Protein AF-X1PNS0-F1 (afdb_monomer_lite)

Organism: NCBI:txid412755

Radius of gyration: 12.8 Å; chains: 1; bounding box: 24×43×29 Å

Secondary structure (DSSP, 8-state):
----------EEEE-SHHHHHHHHHHH-S-EEEEETT-TTSTT-EEESSHHHHHHHHHHHHHH-TTS-EEEEE---

Sequence (76 aa):
MEELPHCKLTSSVILVREEAKGLAKSIGLPLIIRPSYTLGGTGGGIAHTMEELESVVANGLDNSMSHEVLVEQCVL

InterPro domains:
  IPR005479 Carbamoyl phosphate synthase, ATP-binding domain [PF02786] (14-74)
  IPR013815 ATP-grasp fold, subdomain 1 [G3DSA:3.30.1490.20] (10-75)

pLDDT: mean 73.67, std 13.6, range [36.09, 88.5]

Structure (mmCIF, N/CA/C/O backbone):
data_AF-X1PNS0-F1
#
_entry.id   AF-X1PNS0-F1
#
loop_
_atom_site.group_PDB
_atom_site.id
_atom_site.type_symbol
_atom_site.label_atom_id
_atom_site.label_alt_id
_atom_site.label_comp_id
_atom_site.label_asym_id
_atom_site.label_entity_id
_atom_site.label_seq_id
_atom_site.pdbx_PDB_ins_code
_atom_site.Cartn_x
_atom_site.Cartn_y
_atom_site.Cartn_z
_atom_site.occupancy
_atom_site.B_iso_or_equiv
_atom_site.auth_seq_id
_atom_site.auth_comp_id
_atom_site.auth_asym_id
_atom_site.auth_atom_id
_atom_site.pdbx_PDB_model_num
ATOM 1 N N . MET A 1 1 ? -6.836 35.806 7.895 1.00 47.25 1 MET A N 1
ATOM 2 C CA . MET A 1 1 ? -6.445 35.206 6.607 1.00 47.25 1 MET A CA 1
ATOM 3 C C . MET A 1 1 ? -6.843 33.752 6.738 1.00 47.25 1 MET A C 1
ATOM 5 O O . MET A 1 1 ? -6.175 33.012 7.439 1.00 47.25 1 MET A O 1
ATOM 9 N N . GLU A 1 2 ? -8.055 33.444 6.289 1.00 47.56 2 GLU A N 1
ATOM 10 C CA . GLU A 1 2 ? -8.683 32.133 6.453 1.00 47.56 2 GLU A CA 1
ATOM 11 C C . GLU A 1 2 ? -8.037 31.193 5.436 1.00 47.56 2 GLU A C 1
ATOM 13 O O . GLU A 1 2 ? -8.149 31.412 4.229 1.00 47.56 2 GLU A O 1
ATOM 18 N N . GLU A 1 3 ? -7.242 30.244 5.925 1.00 40.59 3 GLU A N 1
ATOM 19 C CA . GLU A 1 3 ? -6.590 29.258 5.073 1.00 40.59 3 GLU A CA 1
ATOM 20 C C . GLU A 1 3 ? -7.680 28.400 4.420 1.00 40.59 3 GLU A C 1
ATOM 22 O O . GLU A 1 3 ? -8.536 27.839 5.103 1.00 40.59 3 GLU A O 1
ATOM 27 N N . LEU A 1 4 ? -7.682 28.337 3.085 1.00 45.88 4 LEU A N 1
ATOM 28 C CA . LEU A 1 4 ? -8.527 27.416 2.322 1.00 45.88 4 LEU A CA 1
ATOM 29 C C . LEU A 1 4 ? -8.390 25.998 2.912 1.00 45.88 4 LEU A C 1
ATOM 31 O O . LEU A 1 4 ? -7.272 25.634 3.285 1.00 45.88 4 LEU A O 1
ATOM 35 N N . PRO A 1 5 ? -9.457 25.175 2.965 1.00 41.22 5 PRO A N 1
ATOM 36 C CA . PRO A 1 5 ? -9.370 23.787 3.411 1.00 41.22 5 PRO A CA 1
ATOM 37 C C . PRO A 1 5 ? -8.572 22.980 2.379 1.00 41.22 5 PRO A C 1
ATOM 39 O O . PRO A 1 5 ? -9.117 22.305 1.511 1.00 41.22 5 PRO A O 1
ATOM 42 N N . HIS A 1 6 ? -7.251 23.112 2.415 1.00 43.28 6 HIS A N 1
ATOM 43 C CA . HIS A 1 6 ? -6.348 22.317 1.615 1.00 43.28 6 HIS A CA 1
ATOM 44 C C . HIS A 1 6 ? -6.249 20.959 2.300 1.00 43.28 6 HIS A C 1
ATOM 46 O O . HIS A 1 6 ? -5.866 20.876 3.469 1.00 43.28 6 HIS A O 1
ATOM 52 N N . CYS A 1 7 ? -6.645 19.908 1.585 1.00 36.09 7 CYS A N 1
ATOM 53 C CA . CYS A 1 7 ? -6.488 18.527 2.016 1.00 36.09 7 CYS A CA 1
ATOM 54 C C . CYS A 1 7 ? -5.030 18.322 2.458 1.00 36.09 7 CYS A C 1
ATOM 56 O O . CYS A 1 7 ? -4.114 18.364 1.636 1.00 36.09 7 CYS A O 1
ATOM 58 N N . LYS A 1 8 ? -4.786 18.184 3.766 1.00 45.09 8 LYS A N 1
ATOM 59 C CA . LYS A 1 8 ? -3.455 17.864 4.288 1.00 45.09 8 LYS A CA 1
ATOM 60 C C . LYS A 1 8 ? -3.195 16.388 4.004 1.00 45.09 8 LYS A C 1
ATOM 62 O O . LYS A 1 8 ? -3.417 15.552 4.874 1.00 45.09 8 LYS A O 1
ATOM 67 N N . LEU A 1 9 ? -2.745 16.058 2.793 1.00 53.69 9 LEU A N 1
ATOM 68 C CA . LEU A 1 9 ? -2.142 14.751 2.555 1.00 53.69 9 LEU A CA 1
ATOM 69 C C . LEU A 1 9 ? -0.803 14.723 3.289 1.00 53.69 9 LEU A C 1
ATOM 71 O O . LEU A 1 9 ? 0.180 15.315 2.847 1.00 53.69 9 LEU A O 1
ATOM 75 N N . THR A 1 10 ? -0.755 14.027 4.422 1.00 59.50 10 THR A N 1
ATOM 76 C CA . THR A 1 10 ? 0.521 13.558 4.967 1.00 59.50 10 THR A CA 1
ATOM 77 C C . THR A 1 10 ? 0.989 12.422 4.061 1.00 59.50 10 THR A C 1
ATOM 79 O O . THR A 1 10 ? 0.674 11.255 4.289 1.00 59.50 10 THR A O 1
ATOM 82 N N . SER A 1 11 ? 1.670 12.774 2.973 1.00 58.28 11 SER A N 1
ATOM 83 C CA . SER A 1 11 ? 2.265 11.824 2.038 1.00 58.28 11 SER A CA 1
ATOM 84 C C . SER A 1 11 ? 3.655 11.449 2.543 1.00 58.28 11 SER A C 1
ATOM 86 O O . SER A 1 11 ? 4.539 12.305 2.608 1.00 58.28 11 SER A O 1
ATOM 88 N N . SER A 1 12 ? 3.857 10.191 2.929 1.00 64.00 12 SER A N 1
ATOM 89 C CA . SER A 1 12 ? 5.173 9.682 3.319 1.00 64.00 12 SER A CA 1
ATOM 90 C C . SER A 1 12 ? 5.654 8.694 2.261 1.00 64.00 12 SER A C 1
ATOM 92 O O . SER A 1 12 ? 4.946 7.754 1.899 1.00 64.00 12 SER A O 1
ATOM 94 N N . VAL A 1 13 ? 6.853 8.923 1.727 1.00 62.84 13 VAL A N 1
ATOM 95 C CA . VAL A 1 13 ? 7.513 7.960 0.837 1.00 62.84 13 VAL A CA 1
ATOM 96 C C . VAL A 1 13 ? 8.050 6.845 1.719 1.00 62.84 13 VAL A C 1
ATOM 98 O O . VAL A 1 13 ? 8.821 7.123 2.635 1.00 62.84 13 VAL A O 1
ATOM 101 N N . ILE A 1 14 ? 7.616 5.610 1.478 1.00 65.88 14 ILE A N 1
ATOM 102 C CA . ILE A 1 14 ? 8.032 4.461 2.278 1.00 65.88 14 ILE A CA 1
ATOM 103 C C . ILE A 1 14 ? 8.789 3.486 1.398 1.00 65.88 14 ILE A C 1
ATOM 105 O O . ILE A 1 14 ? 8.337 3.107 0.317 1.00 65.88 14 ILE A O 1
ATOM 109 N N . LEU A 1 15 ? 9.926 3.032 1.904 1.00 62.28 15 LEU A N 1
ATOM 110 C CA . LEU A 1 15 ? 10.757 2.028 1.269 1.00 62.28 15 LEU A CA 1
ATOM 111 C C . LEU A 1 15 ? 10.847 0.866 2.262 1.00 62.28 15 LEU A C 1
ATOM 113 O O . LEU A 1 15 ? 11.249 1.074 3.391 1.00 62.28 15 LEU A O 1
ATOM 117 N N . VAL A 1 16 ? 10.468 -0.354 1.853 1.00 62.75 16 VAL A N 1
ATOM 118 C CA . VAL A 1 16 ? 10.411 -1.598 2.669 1.00 62.75 16 VAL A CA 1
ATOM 119 C C . VAL A 1 16 ? 9.094 -1.860 3.436 1.00 62.75 16 VAL A C 1
ATOM 121 O O . VAL A 1 16 ? 8.551 -1.015 4.143 1.00 62.75 16 VAL A O 1
ATOM 124 N N . ARG A 1 17 ? 8.603 -3.115 3.339 1.00 67.69 17 ARG A N 1
ATOM 125 C CA . ARG A 1 17 ? 7.378 -3.647 3.993 1.00 67.69 17 ARG A CA 1
ATOM 126 C C . ARG A 1 17 ? 7.271 -3.328 5.489 1.00 67.69 17 ARG A C 1
ATOM 128 O O . ARG A 1 17 ? 6.175 -3.083 5.984 1.00 67.69 17 ARG A O 1
ATOM 135 N N . GLU A 1 18 ? 8.387 -3.355 6.210 1.00 71.06 18 GLU A N 1
ATOM 136 C CA . GLU A 1 18 ? 8.406 -3.112 7.657 1.00 71.06 18 GLU A CA 1
ATOM 137 C C . GLU A 1 18 ? 8.208 -1.630 8.011 1.00 71.06 18 GLU A C 1
ATOM 139 O O . GLU A 1 18 ? 7.501 -1.327 8.975 1.00 71.06 18 GLU A O 1
ATOM 144 N N . GLU A 1 19 ? 8.722 -0.700 7.199 1.00 77.25 19 GLU A N 1
ATOM 145 C CA . GLU A 1 19 ? 8.475 0.733 7.399 1.00 77.25 19 GLU A CA 1
ATOM 146 C C . GLU A 1 19 ? 6.991 1.070 7.191 1.00 77.25 19 GLU A C 1
ATOM 148 O O . GLU A 1 19 ? 6.412 1.832 7.969 1.00 77.25 19 GLU A O 1
ATOM 153 N N . ALA A 1 20 ? 6.331 0.415 6.226 1.00 75.38 20 ALA A N 1
ATOM 154 C CA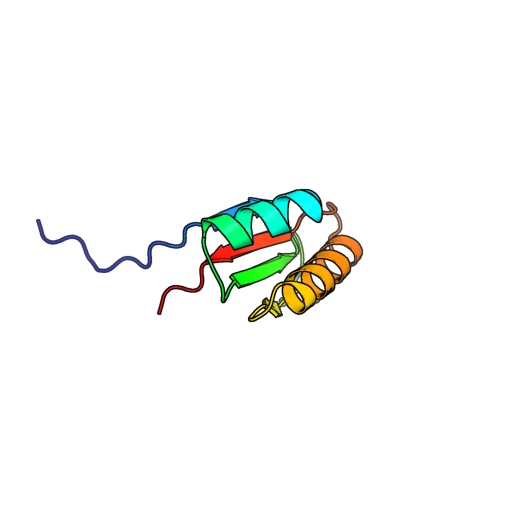 . ALA A 1 20 ? 4.904 0.608 5.958 1.00 75.38 20 ALA A CA 1
ATOM 155 C C . ALA A 1 20 ? 4.033 0.238 7.165 1.00 75.38 20 ALA A C 1
ATOM 157 O O . ALA A 1 20 ? 3.101 0.966 7.513 1.00 75.38 20 ALA A O 1
ATOM 158 N N . LYS A 1 21 ? 4.368 -0.854 7.864 1.00 78.62 21 LYS A N 1
ATOM 159 C CA . LYS A 1 21 ? 3.664 -1.262 9.089 1.00 78.62 21 LYS A CA 1
ATOM 160 C C . LYS A 1 21 ? 3.850 -0.260 10.223 1.00 78.62 21 LYS A C 1
ATOM 162 O O . LYS A 1 21 ? 2.900 0.009 10.959 1.00 78.62 21 LYS A O 1
ATOM 167 N N . GLY A 1 22 ? 5.063 0.267 10.391 1.00 81.00 22 GLY A N 1
ATOM 168 C CA . GLY A 1 22 ? 5.347 1.300 11.388 1.00 81.00 22 GLY A CA 1
ATOM 169 C C . GLY A 1 22 ? 4.520 2.558 11.136 1.00 81.00 22 GLY A C 1
ATOM 170 O O . GLY A 1 22 ? 3.887 3.087 12.050 1.00 81.00 22 GLY A O 1
ATOM 171 N N . LEU A 1 23 ? 4.444 2.969 9.872 1.00 77.50 23 LEU A N 1
ATOM 172 C CA . LEU A 1 23 ? 3.700 4.150 9.464 1.00 77.50 23 LEU A CA 1
ATOM 173 C C . LEU A 1 23 ? 2.189 3.963 9.639 1.00 77.50 23 LEU A C 1
ATOM 175 O O . LEU A 1 23 ? 1.529 4.835 10.195 1.00 77.50 23 LEU A O 1
ATOM 179 N N . ALA A 1 24 ? 1.649 2.789 9.306 1.00 79.44 24 ALA A N 1
ATOM 180 C CA . ALA A 1 24 ? 0.242 2.473 9.547 1.00 79.44 24 ALA A CA 1
ATOM 181 C C . ALA A 1 24 ? -0.143 2.425 11.027 1.00 79.44 24 ALA A C 1
ATOM 183 O O . ALA A 1 24 ? -1.236 2.856 11.386 1.00 79.44 24 ALA A O 1
ATOM 184 N N . LYS A 1 25 ? 0.763 1.981 11.906 1.00 81.56 25 LYS A N 1
ATOM 185 C CA . LYS A 1 25 ? 0.561 2.077 13.360 1.00 81.56 25 LYS A CA 1
ATOM 186 C C . LYS A 1 25 ? 0.609 3.519 13.869 1.00 81.56 25 LYS A C 1
ATOM 188 O O . LYS A 1 25 ? -0.065 3.823 14.847 1.00 81.56 25 LYS A O 1
ATOM 193 N N . SER A 1 26 ? 1.405 4.383 13.239 1.00 81.75 26 SER A N 1
ATOM 194 C CA . SER A 1 26 ? 1.553 5.785 13.647 1.00 81.75 26 SER A CA 1
ATOM 195 C C . SER A 1 26 ? 0.435 6.690 13.125 1.00 81.75 26 SER A C 1
ATOM 197 O O . SER A 1 26 ? 0.028 7.609 13.828 1.00 81.75 26 SER A O 1
ATOM 199 N N . ILE A 1 27 ? -0.014 6.471 11.888 1.00 80.31 27 ILE A N 1
ATOM 200 C CA . ILE A 1 27 ? -0.978 7.327 11.182 1.00 80.31 27 ILE A CA 1
ATOM 201 C C . ILE A 1 27 ? -2.409 6.784 11.293 1.00 80.31 27 ILE A C 1
ATOM 203 O O . ILE A 1 27 ? -3.361 7.560 11.369 1.00 80.31 27 ILE A O 1
ATOM 207 N N . GLY A 1 28 ? -2.568 5.460 11.348 1.00 78.12 28 GLY A N 1
ATOM 208 C CA . GLY A 1 28 ? -3.864 4.789 11.309 1.00 78.12 28 GLY A CA 1
ATOM 209 C C . GLY A 1 28 ? -4.331 4.458 9.888 1.00 78.12 28 GLY A C 1
ATOM 210 O O . GLY A 1 28 ? -3.756 4.897 8.895 1.00 78.12 28 GLY A O 1
ATOM 211 N N . LEU A 1 29 ? -5.381 3.640 9.808 1.00 80.56 29 LEU A N 1
ATOM 212 C CA . LEU A 1 29 ? -6.030 3.189 8.572 1.00 80.56 29 LEU A CA 1
ATOM 213 C C . LEU A 1 29 ? -7.362 3.951 8.386 1.00 80.56 29 LEU A C 1
ATOM 215 O O . LEU A 1 29 ? -7.969 4.334 9.390 1.00 80.56 29 LEU A O 1
ATOM 219 N N . PRO A 1 30 ? -7.861 4.143 7.150 1.00 83.50 30 PRO A N 1
ATOM 220 C CA . PRO A 1 30 ? -7.346 3.585 5.901 1.00 83.50 30 PRO A CA 1
ATOM 221 C C . PRO A 1 30 ? -6.184 4.373 5.282 1.00 83.50 30 PRO A C 1
ATOM 223 O O . PRO A 1 30 ? -6.106 5.599 5.377 1.00 83.50 30 PRO A O 1
ATOM 226 N N . LEU A 1 31 ? -5.301 3.639 4.602 1.00 84.50 31 LEU A N 1
ATOM 227 C CA . LEU A 1 31 ? -4.146 4.175 3.880 1.00 84.50 31 LEU A CA 1
ATOM 228 C C . LEU A 1 31 ? -4.276 3.927 2.380 1.00 84.50 31 LEU A C 1
ATOM 230 O O . LEU A 1 31 ? -4.781 2.893 1.953 1.00 84.50 31 LEU A O 1
ATOM 234 N N . ILE A 1 32 ? -3.779 4.863 1.582 1.00 85.31 32 ILE A N 1
ATOM 235 C CA . ILE A 1 32 ? -3.722 4.782 0.124 1.00 85.31 32 ILE A CA 1
ATOM 236 C C . ILE A 1 32 ? -2.290 4.428 -0.269 1.00 85.31 32 ILE A C 1
ATOM 238 O O . ILE A 1 32 ? -1.347 5.070 0.183 1.00 85.31 32 ILE A O 1
ATOM 242 N N . ILE A 1 33 ? -2.125 3.416 -1.116 1.00 86.00 33 ILE A N 1
ATOM 243 C CA . ILE A 1 33 ? -0.830 2.924 -1.580 1.00 86.00 33 ILE A CA 1
ATOM 244 C C . ILE A 1 33 ? -0.739 3.145 -3.084 1.00 86.00 33 ILE A C 1
ATOM 246 O O . ILE A 1 33 ? -1.577 2.663 -3.852 1.00 86.00 33 ILE A O 1
ATOM 250 N N . ARG A 1 34 ? 0.293 3.872 -3.512 1.00 85.06 34 ARG A N 1
ATOM 251 C CA . ARG A 1 34 ? 0.544 4.213 -4.913 1.00 85.06 34 ARG A CA 1
ATOM 252 C C . ARG A 1 34 ? 1.972 3.817 -5.292 1.00 85.06 34 ARG A C 1
ATOM 254 O O . ARG A 1 34 ? 2.908 4.483 -4.859 1.00 85.06 34 ARG A O 1
ATOM 261 N N . PRO A 1 35 ? 2.180 2.764 -6.092 1.00 84.62 35 PRO A N 1
ATOM 262 C CA . PRO A 1 35 ? 3.512 2.429 -6.580 1.00 84.62 35 PRO A CA 1
ATOM 263 C C . PRO A 1 35 ? 4.082 3.533 -7.471 1.00 84.62 35 PRO A C 1
ATOM 265 O O . PRO A 1 35 ? 3.389 4.077 -8.342 1.00 84.62 35 PRO A O 1
ATOM 268 N N . SER A 1 36 ? 5.354 3.858 -7.244 1.00 76.88 36 SER A N 1
ATOM 269 C CA . SER A 1 36 ? 6.079 4.859 -8.022 1.00 76.88 36 SER A CA 1
ATOM 270 C C . SER A 1 36 ? 6.213 4.427 -9.484 1.00 76.88 36 SER A C 1
ATOM 272 O O . SER A 1 36 ? 6.348 3.246 -9.796 1.00 76.88 36 SER A O 1
ATOM 274 N N . TYR A 1 37 ? 6.182 5.406 -10.392 1.00 68.38 37 TYR A N 1
ATOM 275 C CA . TYR A 1 37 ? 6.366 5.209 -11.839 1.00 68.38 37 TYR A CA 1
ATOM 276 C C . TYR A 1 37 ? 5.361 4.267 -12.520 1.00 68.38 37 TYR A C 1
ATOM 278 O O . TYR A 1 37 ? 5.656 3.693 -13.568 1.00 68.38 37 TYR A O 1
ATOM 286 N N . THR A 1 38 ? 4.146 4.155 -11.981 1.00 67.25 38 THR A N 1
ATOM 287 C CA . THR A 1 38 ? 3.058 3.418 -12.634 1.00 67.25 38 THR A CA 1
ATOM 288 C C . THR A 1 38 ? 2.158 4.364 -13.433 1.00 67.25 38 THR A C 1
ATOM 290 O O . THR A 1 38 ? 1.625 5.350 -12.921 1.00 67.25 38 THR A O 1
ATOM 293 N N . LEU A 1 39 ? 1.980 4.084 -14.726 1.00 65.12 39 LEU A N 1
ATOM 294 C CA . LEU A 1 39 ? 0.995 4.771 -15.564 1.00 65.12 39 LEU A CA 1
ATOM 295 C C . LEU A 1 39 ? -0.366 4.093 -15.356 1.00 65.12 39 LEU A C 1
ATOM 297 O O . LEU A 1 39 ? -0.572 2.974 -15.810 1.00 65.12 39 LEU A O 1
ATOM 301 N N . GLY A 1 40 ? -1.290 4.767 -14.662 1.00 69.94 40 GLY A N 1
ATOM 302 C CA . GLY A 1 40 ? -2.678 4.303 -14.501 1.00 69.94 40 GLY A CA 1
ATOM 303 C C . GLY A 1 40 ? -3.029 3.632 -13.167 1.00 69.94 40 GLY A C 1
ATOM 304 O O . GLY A 1 40 ? -4.115 3.074 -13.053 1.00 69.94 40 GLY A O 1
ATOM 305 N N . GLY A 1 41 ? -2.161 3.692 -12.151 1.00 66.12 41 GLY A N 1
ATOM 306 C CA . GLY A 1 41 ? -2.467 3.164 -10.811 1.00 66.12 41 GLY A CA 1
ATOM 307 C C . GLY A 1 41 ? -2.403 1.636 -10.690 1.00 66.12 41 GLY A C 1
ATOM 308 O O . GLY A 1 41 ? -2.876 1.073 -9.704 1.00 66.12 41 GLY A O 1
ATOM 309 N N . THR A 1 42 ? -1.820 0.953 -11.676 1.00 71.81 42 THR A N 1
ATOM 310 C CA . THR A 1 42 ? -1.597 -0.496 -11.645 1.00 71.81 42 THR A CA 1
ATOM 311 C C . THR A 1 42 ? -0.696 -0.875 -10.471 1.00 71.81 42 THR A C 1
ATOM 313 O O . THR A 1 42 ? 0.386 -0.321 -10.313 1.00 71.81 42 THR A O 1
ATOM 316 N N . GLY A 1 43 ? -1.152 -1.809 -9.634 1.00 74.50 43 GLY A N 1
ATOM 317 C CA . GLY A 1 43 ? -0.428 -2.243 -8.435 1.00 74.50 43 GLY A CA 1
ATOM 318 C C . GLY A 1 43 ? -0.644 -1.367 -7.194 1.00 74.50 43 GLY A C 1
ATO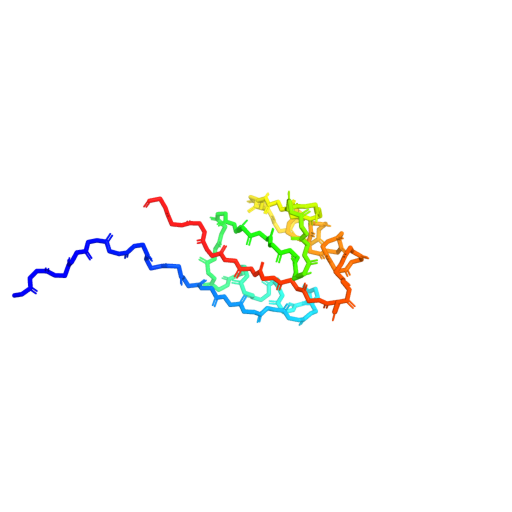M 319 O O . GLY A 1 43 ? -0.071 -1.665 -6.151 1.00 74.50 43 GLY A O 1
ATOM 320 N N . GLY A 1 44 ? -1.458 -0.308 -7.288 1.00 80.62 44 GLY A N 1
ATOM 321 C CA . GLY A 1 44 ? -1.905 0.491 -6.144 1.00 80.62 44 GLY A CA 1
ATOM 322 C C . GLY A 1 44 ? -3.234 0.014 -5.557 1.00 80.62 44 GLY A C 1
ATOM 323 O O . GLY A 1 44 ? -3.916 -0.836 -6.129 1.00 80.62 44 GLY A O 1
ATOM 324 N N . GLY A 1 45 ? -3.618 0.575 -4.410 1.00 85.44 45 GLY A N 1
ATOM 325 C CA . GLY A 1 45 ? -4.861 0.221 -3.724 1.00 85.44 45 GLY A CA 1
ATOM 326 C C . GLY A 1 45 ? -5.089 1.011 -2.438 1.00 85.44 45 GLY A C 1
ATOM 327 O O . GLY A 1 45 ? -4.276 1.851 -2.059 1.00 85.44 45 GLY A O 1
ATOM 328 N N . ILE A 1 46 ? -6.207 0.736 -1.769 1.00 86.75 46 ILE A N 1
ATOM 329 C CA . ILE A 1 46 ? -6.517 1.263 -0.436 1.00 86.75 46 ILE A CA 1
ATOM 330 C C . ILE A 1 46 ? -6.451 0.092 0.538 1.00 86.75 46 ILE A C 1
ATOM 332 O O . ILE A 1 46 ? -7.031 -0.958 0.275 1.00 86.75 46 ILE A O 1
ATOM 336 N N . ALA A 1 47 ? -5.740 0.272 1.644 1.00 87.56 47 ALA A N 1
ATOM 337 C CA . ALA A 1 47 ? -5.671 -0.694 2.724 1.00 87.56 47 ALA A CA 1
ATOM 338 C C . ALA A 1 47 ? -6.523 -0.222 3.899 1.00 87.56 47 ALA A C 1
ATOM 340 O O . 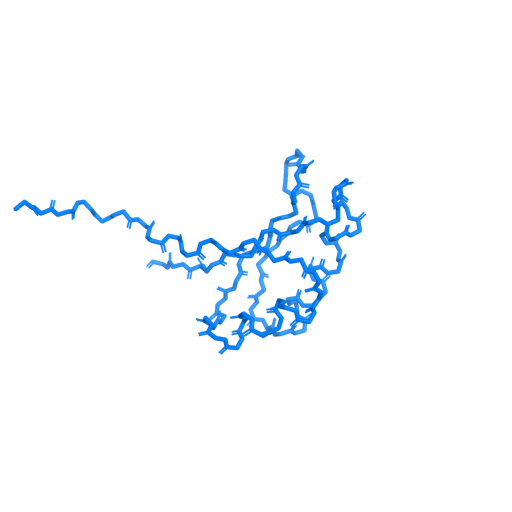ALA A 1 47 ? -6.292 0.853 4.461 1.00 87.56 47 ALA A O 1
ATOM 341 N N . HIS A 1 48 ? -7.485 -1.050 4.289 1.00 86.69 48 HIS A N 1
ATOM 342 C CA . HIS A 1 48 ? -8.309 -0.858 5.478 1.00 86.69 48 HIS A CA 1
ATOM 343 C C . HIS A 1 48 ? -7.797 -1.684 6.660 1.00 86.69 48 HIS A C 1
ATOM 345 O O . HIS A 1 48 ? -8.140 -1.395 7.805 1.00 86.69 48 HIS A O 1
ATOM 351 N N . THR A 1 49 ? -6.956 -2.686 6.391 1.00 88.50 49 THR A N 1
ATOM 352 C CA . THR A 1 49 ? -6.318 -3.545 7.392 1.00 88.50 49 THR A CA 1
ATOM 353 C C . THR A 1 49 ? -4.802 -3.618 7.197 1.00 88.50 49 THR A C 1
ATOM 355 O O . THR A 1 49 ? -4.268 -3.297 6.135 1.00 88.50 49 THR A O 1
ATOM 358 N N . MET A 1 50 ? -4.087 -4.067 8.232 1.00 86.12 50 MET A N 1
ATOM 359 C CA . MET A 1 50 ? -2.631 -4.258 8.165 1.00 86.12 50 MET A CA 1
ATOM 360 C C . MET A 1 50 ? -2.225 -5.367 7.180 1.00 86.12 50 MET A C 1
ATOM 362 O O . MET A 1 50 ? -1.175 -5.266 6.552 1.00 86.12 50 MET A O 1
ATOM 366 N N . GLU A 1 51 ? -3.048 -6.408 7.030 1.00 87.50 51 GLU A N 1
ATOM 367 C CA . GLU A 1 51 ? -2.807 -7.515 6.091 1.00 87.50 51 GLU A CA 1
ATOM 368 C C . GLU A 1 51 ? -2.993 -7.069 4.635 1.00 87.50 51 GLU A C 1
ATOM 370 O O . GLU A 1 51 ? -2.183 -7.406 3.765 1.00 87.50 51 GLU A O 1
ATOM 375 N N . GLU A 1 52 ? -4.020 -6.254 4.371 1.00 88.00 52 GLU A N 1
ATOM 376 C CA . GLU A 1 52 ? -4.212 -5.615 3.066 1.00 88.00 52 GLU A CA 1
ATOM 377 C C . GLU A 1 52 ? -3.061 -4.671 2.741 1.00 88.00 52 GLU A C 1
ATOM 379 O O . GLU A 1 52 ? -2.533 -4.722 1.634 1.00 88.00 52 GLU A O 1
ATOM 384 N N . LEU A 1 53 ? -2.626 -3.852 3.706 1.00 86.62 53 LEU A N 1
ATOM 385 C CA . LEU A 1 53 ? -1.485 -2.956 3.524 1.00 86.62 53 LEU A CA 1
ATOM 386 C C . LEU A 1 53 ? -0.252 -3.737 3.081 1.00 86.62 53 LEU A C 1
ATOM 388 O O . LEU A 1 53 ? 0.389 -3.375 2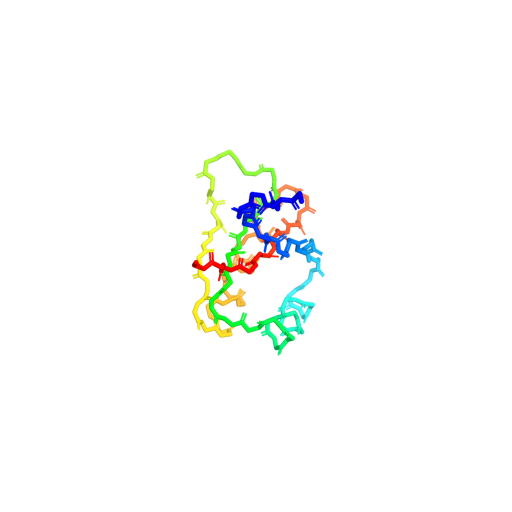.102 1.00 86.62 53 LEU A O 1
ATOM 392 N N . GLU A 1 54 ? 0.066 -4.821 3.779 1.00 85.81 54 GLU A N 1
ATOM 393 C CA . GLU A 1 54 ? 1.227 -5.646 3.472 1.00 85.81 54 GLU A CA 1
ATOM 394 C C . GLU A 1 54 ? 1.130 -6.299 2.087 1.00 85.81 54 GLU A C 1
ATOM 396 O O . GLU A 1 54 ? 2.117 -6.319 1.350 1.00 85.81 54 GLU A O 1
ATOM 401 N N . SER A 1 55 ? -0.060 -6.768 1.710 1.00 87.12 55 SER A N 1
ATOM 402 C CA . SER A 1 55 ? -0.312 -7.385 0.403 1.00 87.12 55 SER A CA 1
ATOM 403 C C . SER A 1 55 ? -0.219 -6.371 -0.740 1.00 87.12 55 SER A C 1
ATOM 405 O O . SER A 1 55 ? 0.433 -6.631 -1.752 1.00 87.12 55 SER A O 1
ATOM 407 N N . VAL A 1 56 ? -0.827 -5.192 -0.574 1.00 87.56 56 VAL A N 1
ATOM 408 C CA . VAL A 1 56 ? -0.825 -4.122 -1.582 1.00 87.56 56 VAL A CA 1
ATOM 409 C C . VAL A 1 56 ? 0.564 -3.506 -1.712 1.00 87.56 56 VAL A C 1
ATOM 411 O O . VAL A 1 56 ? 1.011 -3.272 -2.828 1.00 87.56 56 VAL A O 1
ATOM 414 N N . VAL A 1 57 ? 1.283 -3.293 -0.606 1.00 85.94 57 VAL A N 1
ATOM 415 C CA . VAL A 1 57 ? 2.671 -2.806 -0.628 1.00 85.94 57 VAL A CA 1
ATOM 416 C C . VAL A 1 57 ? 3.588 -3.811 -1.315 1.00 85.94 57 VAL A C 1
ATOM 418 O O . VAL A 1 57 ? 4.380 -3.404 -2.155 1.00 85.94 57 VAL A O 1
ATOM 421 N N . ALA A 1 58 ? 3.474 -5.109 -1.014 1.00 85.12 58 ALA A N 1
ATOM 422 C CA . ALA A 1 58 ? 4.272 -6.136 -1.685 1.00 85.12 58 ALA A CA 1
ATOM 423 C C . ALA A 1 58 ? 4.024 -6.134 -3.200 1.00 85.12 58 ALA A C 1
ATOM 425 O O . ALA A 1 58 ? 4.964 -6.018 -3.980 1.00 85.12 58 ALA A O 1
ATOM 426 N N . ASN A 1 59 ? 2.754 -6.141 -3.609 1.00 85.94 59 ASN A N 1
ATOM 427 C CA . ASN A 1 59 ? 2.390 -6.076 -5.019 1.00 85.94 59 ASN A CA 1
ATOM 428 C C . ASN A 1 59 ? 2.845 -4.758 -5.676 1.00 85.94 59 ASN A C 1
ATOM 430 O O . ASN A 1 59 ? 3.311 -4.756 -6.812 1.00 85.94 59 ASN A O 1
ATOM 434 N N . GLY A 1 60 ? 2.746 -3.631 -4.973 1.00 84.38 60 GLY A N 1
ATOM 435 C CA . GLY A 1 60 ? 3.198 -2.331 -5.459 1.00 84.38 60 GLY A CA 1
ATOM 436 C C . GLY A 1 60 ? 4.714 -2.265 -5.652 1.00 84.38 60 GLY A C 1
ATOM 437 O O . GLY A 1 60 ? 5.170 -1.702 -6.642 1.00 84.38 60 GLY A O 1
ATOM 438 N N . LEU A 1 61 ? 5.489 -2.877 -4.754 1.00 83.62 61 LEU A N 1
ATOM 439 C CA . LEU A 1 61 ? 6.945 -2.981 -4.876 1.00 83.62 61 LEU A CA 1
ATOM 440 C C . LEU A 1 61 ? 7.347 -3.837 -6.082 1.00 83.62 61 LEU A C 1
ATOM 442 O O . LEU A 1 61 ? 8.225 -3.420 -6.829 1.00 83.62 61 LEU A O 1
ATOM 446 N N . ASP A 1 62 ? 6.663 -4.962 -6.313 1.00 83.44 62 ASP A N 1
ATOM 447 C CA . ASP A 1 62 ? 6.925 -5.850 -7.457 1.00 83.44 62 ASP A CA 1
ATOM 448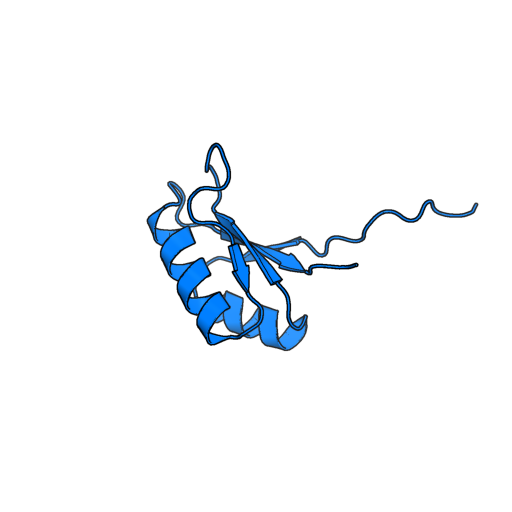 C C . ASP A 1 62 ? 6.584 -5.194 -8.808 1.00 83.44 62 ASP A 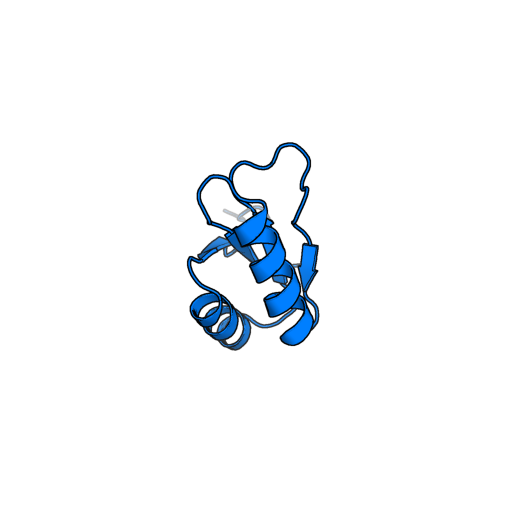C 1
ATOM 450 O O . ASP A 1 62 ? 7.216 -5.475 -9.826 1.00 83.44 62 ASP A O 1
ATOM 454 N N . ASN A 1 63 ? 5.584 -4.306 -8.831 1.00 79.56 63 ASN A N 1
ATOM 455 C CA . ASN A 1 63 ? 5.170 -3.576 -10.036 1.00 79.56 63 ASN A CA 1
ATOM 456 C C . ASN A 1 63 ? 5.922 -2.246 -10.232 1.00 79.56 63 ASN A C 1
ATOM 458 O O . ASN A 1 63 ? 5.817 -1.627 -11.293 1.00 79.56 63 ASN A O 1
ATOM 462 N N . SER A 1 64 ? 6.660 -1.779 -9.223 1.00 72.50 64 SER A N 1
ATOM 463 C CA . SER A 1 64 ? 7.393 -0.516 -9.266 1.00 72.50 64 SER A CA 1
ATOM 464 C C . SER A 1 64 ? 8.760 -0.717 -9.912 1.00 72.50 64 SER A C 1
ATOM 466 O O . SER A 1 64 ? 9.583 -1.491 -9.429 1.00 72.50 64 SER A O 1
ATOM 468 N N . MET A 1 65 ? 9.056 0.036 -10.976 1.00 73.00 65 MET A N 1
ATOM 469 C CA . MET A 1 65 ? 10.383 -0.007 -11.611 1.00 73.00 65 MET A CA 1
ATOM 470 C C . MET A 1 65 ? 11.506 0.430 -10.659 1.00 73.00 65 MET A C 1
ATOM 472 O O . MET A 1 65 ? 12.646 -0.006 -10.820 1.00 73.00 65 MET A O 1
ATOM 476 N N . SER A 1 66 ? 11.198 1.279 -9.674 1.00 77.44 66 SER A N 1
ATOM 477 C CA . SER A 1 66 ? 12.154 1.752 -8.669 1.00 77.44 66 SER A CA 1
ATOM 478 C C . SER A 1 66 ? 12.097 0.971 -7.351 1.00 77.44 66 SER A C 1
ATOM 480 O O . SER A 1 66 ? 12.903 1.249 -6.470 1.00 77.44 66 SER A O 1
ATOM 482 N N . HIS A 1 67 ? 11.214 -0.029 -7.216 1.00 78.25 67 HIS A N 1
ATOM 483 C CA . HIS A 1 67 ? 10.920 -0.707 -5.942 1.00 78.25 67 HIS A CA 1
ATOM 484 C C . HIS A 1 67 ? 10.506 0.272 -4.833 1.00 78.25 67 HIS A C 1
ATOM 486 O O . HIS A 1 67 ? 10.867 0.121 -3.666 1.00 78.25 67 HIS A O 1
ATOM 492 N N . GLU A 1 68 ? 9.732 1.289 -5.202 1.00 80.69 68 GLU A N 1
ATOM 493 C CA . GLU A 1 68 ? 9.232 2.304 -4.276 1.00 80.69 68 GLU A CA 1
ATOM 494 C C . GLU A 1 68 ? 7.709 2.383 -4.343 1.00 80.69 68 GLU A C 1
ATOM 496 O O . GLU A 1 68 ? 7.113 2.296 -5.427 1.00 80.69 68 GLU A O 1
ATOM 501 N N . VAL A 1 69 ? 7.085 2.589 -3.182 1.00 84.06 69 VAL A N 1
ATOM 502 C CA . VAL A 1 69 ? 5.648 2.829 -3.054 1.00 84.06 69 VAL A CA 1
ATOM 503 C C . VAL A 1 69 ? 5.400 4.050 -2.173 1.00 84.06 69 VAL A C 1
ATOM 505 O O . VAL A 1 69 ? 6.022 4.244 -1.131 1.00 84.06 69 VAL A O 1
ATOM 508 N N . LEU A 1 70 ? 4.472 4.896 -2.592 1.00 82.81 70 LEU A N 1
ATOM 509 C CA . LEU A 1 70 ? 3.995 6.021 -1.805 1.00 82.81 70 LEU A CA 1
ATOM 510 C C . LEU A 1 70 ? 2.827 5.552 -0.937 1.00 82.81 70 LEU A C 1
ATOM 512 O O . LEU A 1 70 ? 1.895 4.931 -1.452 1.00 82.81 70 LEU A O 1
ATOM 516 N N . VAL A 1 71 ? 2.873 5.852 0.362 1.00 81.06 71 VAL A N 1
ATOM 517 C CA . VAL A 1 71 ? 1.783 5.549 1.295 1.00 81.06 71 VAL A CA 1
ATOM 518 C C . VAL A 1 71 ? 1.252 6.854 1.871 1.00 81.06 71 VAL A C 1
ATOM 520 O O . VAL A 1 71 ? 1.985 7.654 2.453 1.00 81.06 71 VAL A O 1
ATOM 523 N N . GLU A 1 72 ? -0.042 7.076 1.692 1.00 78.44 72 GLU A N 1
ATOM 524 C CA . GLU A 1 72 ? -0.708 8.329 2.025 1.00 78.44 72 GLU A CA 1
ATOM 525 C C . GLU A 1 72 ? -1.887 8.075 2.956 1.00 78.44 72 GLU A C 1
ATOM 527 O O . GLU A 1 72 ? -2.611 7.084 2.830 1.00 78.44 72 GLU A O 1
ATOM 532 N N . GLN A 1 73 ? -2.102 8.992 3.894 1.00 77.81 73 GLN A N 1
ATOM 533 C CA . GLN A 1 73 ? -3.295 8.957 4.727 1.00 77.81 73 GLN A CA 1
ATOM 534 C C . GLN A 1 73 ? -4.522 9.372 3.915 1.00 77.81 73 GLN A C 1
ATOM 536 O O . GLN A 1 73 ? -4.529 10.437 3.297 1.00 77.81 73 GLN A O 1
ATOM 541 N N . CYS A 1 74 ? -5.586 8.568 3.967 1.00 67.56 74 CYS A N 1
ATOM 542 C CA . CYS A 1 74 ? -6.880 8.985 3.445 1.00 67.56 74 CYS A CA 1
ATOM 543 C C . CYS A 1 74 ? -7.546 9.918 4.466 1.00 67.56 74 CYS A C 1
ATOM 545 O O . CYS A 1 74 ? -8.009 9.466 5.513 1.00 67.56 74 CYS A O 1
ATOM 547 N N . VAL A 1 75 ? -7.581 11.218 4.174 1.00 63.06 75 VAL A N 1
ATOM 548 C CA . VAL A 1 75 ? -8.324 12.206 4.967 1.00 63.06 75 VAL A CA 1
ATOM 549 C C . VAL A 1 75 ? -9.618 12.514 4.212 1.00 63.06 75 VAL A C 1
ATOM 551 O O . VAL A 1 75 ? -9.552 12.986 3.077 1.00 63.06 75 VAL A O 1
ATOM 554 N N . LEU A 1 76 ? -10.768 12.170 4.802 1.00 54.38 76 LEU A N 1
ATOM 555 C CA . LEU A 1 76 ? -12.095 12.569 4.307 1.00 54.38 76 LEU A CA 1
ATOM 556 C C . LEU A 1 76 ? -12.358 14.051 4.588 1.00 54.38 76 LEU A C 1
ATOM 558 O O . LEU A 1 76 ? -11.973 14.509 5.689 1.00 54.38 76 LEU A O 1
#

Foldseek 3Di:
DDDDPDPPKPKDKDADLVRQLVVCVVQHDFKWKAQPPDDPRPLTDTDRDSVSSSVSLVSSLVVHPVSIMIIIHDDD